Protein AF-A0A962PFX7-F1 (afdb_monomer)

Secondary structure (DSSP, 8-state):
-----------------------PPPHHHHHHHHHHHHHHHHTT-HHHHHHHGGGGTT-TTHHHHHHHHHHHTTTT--HHHHHHHHHHTTTSSHHHHHHHHHHHHHHHTT-HHHHHHHS--

Structure (mmCIF, N/CA/C/O backbone):
data_AF-A0A962PFX7-F1
#
_entry.id   AF-A0A962PFX7-F1
#
loop_
_atom_site.group_PDB
_atom_site.id
_atom_site.type_symbol
_atom_site.label_atom_id
_atom_site.label_alt_id
_atom_site.label_comp_id
_atom_site.label_asym_id
_atom_site.label_entity_id
_atom_site.label_seq_id
_atom_site.pdbx_PDB_ins_code
_atom_site.Cartn_x
_atom_site.Cartn_y
_atom_site.Cartn_z
_atom_site.occupancy
_atom_site.B_iso_or_equiv
_atom_site.auth_seq_id
_atom_site.auth_comp_id
_atom_site.auth_asym_id
_atom_site.auth_atom_id
_atom_site.pdbx_PDB_model_num
ATOM 1 N N . MET A 1 1 ? -40.431 -47.745 -49.734 1.00 49.12 1 MET A N 1
ATOM 2 C CA . MET A 1 1 ? -39.281 -47.533 -50.645 1.00 49.12 1 MET A CA 1
ATOM 3 C C . MET A 1 1 ? -39.199 -46.024 -50.848 1.00 49.12 1 MET A C 1
ATOM 5 O O . MET A 1 1 ? -40.169 -45.473 -51.325 1.00 49.12 1 MET A O 1
ATOM 9 N N . CYS A 1 2 ? -38.274 -45.273 -50.258 1.00 49.69 2 CYS A N 1
ATOM 10 C CA . CYS A 1 2 ? -36.859 -45.189 -50.605 1.00 49.69 2 CYS A CA 1
ATOM 11 C C . CYS A 1 2 ? -36.079 -44.613 -49.400 1.00 49.69 2 CYS A C 1
ATOM 13 O O . CYS A 1 2 ? -36.555 -43.688 -48.748 1.00 49.69 2 CYS A O 1
ATOM 15 N N . ARG A 1 3 ? -34.919 -45.199 -49.080 1.00 55.06 3 ARG A N 1
ATOM 16 C CA . ARG A 1 3 ? -33.978 -44.751 -48.036 1.00 55.06 3 ARG A CA 1
ATOM 17 C C . ARG A 1 3 ? -32.948 -43.820 -48.679 1.00 55.06 3 ARG A C 1
ATOM 19 O O . ARG A 1 3 ? -32.357 -44.196 -49.684 1.00 55.06 3 ARG A O 1
ATOM 26 N N . SER A 1 4 ? -32.677 -42.670 -48.072 1.00 51.59 4 SER A N 1
ATOM 27 C CA . SER A 1 4 ? -31.467 -41.846 -48.275 1.00 51.59 4 SER A CA 1
ATOM 28 C C . SER A 1 4 ? -31.321 -41.007 -46.989 1.00 51.59 4 SER A C 1
ATOM 30 O O . SER A 1 4 ? -32.237 -40.256 -46.688 1.00 51.59 4 SER A O 1
ATOM 32 N N . LEU A 1 5 ? -30.426 -41.249 -46.017 1.00 57.31 5 LEU A N 1
ATOM 33 C CA . LEU A 1 5 ? -28.950 -41.266 -45.991 1.00 57.31 5 LEU A CA 1
ATOM 34 C C . LEU A 1 5 ? -28.317 -39.996 -46.584 1.00 57.31 5 LEU A C 1
ATOM 36 O O . LEU A 1 5 ? -28.146 -39.942 -47.793 1.00 57.31 5 LEU A O 1
ATOM 40 N N . LEU A 1 6 ? -27.959 -39.018 -45.736 1.00 55.62 6 LEU A N 1
ATOM 41 C CA . LEU A 1 6 ? -26.594 -38.487 -45.493 1.00 55.62 6 LEU A CA 1
ATOM 42 C C . LEU A 1 6 ? -26.655 -37.267 -44.520 1.00 55.62 6 LEU A C 1
ATOM 44 O O . LEU A 1 6 ? -27.751 -36.783 -44.251 1.00 55.62 6 LEU A O 1
ATOM 48 N N . PRO A 1 7 ? -25.546 -36.837 -43.879 1.00 56.47 7 PRO A N 1
ATOM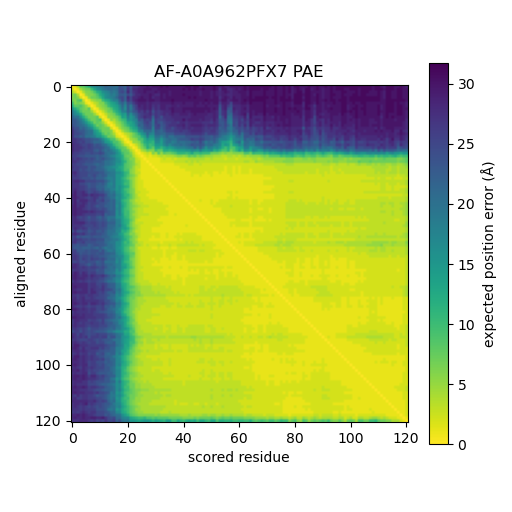 49 C CA . PRO A 1 7 ? -25.433 -36.783 -42.426 1.00 56.47 7 PRO A CA 1
ATOM 50 C C . PRO A 1 7 ? -25.121 -35.382 -41.865 1.00 56.47 7 PRO A C 1
ATOM 52 O O . PRO A 1 7 ? -24.754 -34.449 -42.570 1.00 56.47 7 PRO A O 1
ATOM 55 N N . VAL A 1 8 ? -25.249 -35.300 -40.540 1.00 63.19 8 VAL A N 1
ATOM 56 C CA . VAL A 1 8 ? -24.512 -34.456 -39.586 1.00 63.19 8 VAL A CA 1
ATOM 57 C C . VAL A 1 8 ? -23.346 -33.662 -40.197 1.00 63.19 8 VAL A C 1
ATOM 59 O O . VAL A 1 8 ? -22.287 -34.221 -40.476 1.00 63.19 8 VAL A O 1
ATOM 62 N N . LEU A 1 9 ? -23.504 -32.340 -40.300 1.00 53.62 9 LEU A N 1
ATOM 63 C CA . LEU A 1 9 ? -22.391 -31.406 -40.466 1.00 53.62 9 LEU A CA 1
ATOM 64 C C . LEU A 1 9 ? -22.079 -30.765 -39.104 1.00 53.62 9 LEU A C 1
ATOM 66 O O . LEU A 1 9 ? -22.425 -29.619 -38.830 1.00 53.62 9 LEU A O 1
ATOM 70 N N . CYS A 1 10 ? -21.434 -31.539 -38.228 1.00 50.84 10 CYS A N 1
ATOM 71 C CA . CYS A 1 10 ? -20.669 -31.000 -37.106 1.00 50.84 10 CYS A CA 1
ATOM 72 C C . CYS A 1 10 ? -19.426 -30.310 -37.682 1.00 50.84 10 CYS A C 1
ATOM 74 O O . CYS A 1 10 ? -18.367 -30.923 -37.805 1.00 50.84 10 CYS A O 1
ATOM 76 N N . ALA A 1 11 ? -19.553 -29.038 -38.058 1.00 53.66 11 ALA A N 1
ATOM 77 C CA . ALA A 1 11 ? -18.393 -28.188 -38.289 1.00 53.66 11 ALA A CA 1
ATOM 78 C C . ALA A 1 11 ? -17.797 -27.819 -36.923 1.00 53.66 11 ALA A C 1
ATOM 80 O O . ALA A 1 11 ? -18.206 -26.876 -36.250 1.00 53.66 11 ALA A O 1
ATOM 81 N N . LEU A 1 12 ? -16.870 -28.671 -36.502 1.00 57.41 12 LEU A N 1
ATOM 82 C CA . LEU A 1 12 ? -15.986 -28.538 -35.361 1.00 57.41 12 LEU A CA 1
ATOM 83 C C . LEU A 1 12 ? -15.115 -27.279 -35.542 1.00 57.41 12 LEU A C 1
ATOM 85 O O . LEU A 1 12 ? -14.055 -27.335 -36.161 1.00 57.41 12 LEU A O 1
ATOM 89 N N . SER A 1 13 ? -15.550 -26.135 -35.014 1.00 58.62 13 SER A N 1
ATOM 90 C CA . SER A 1 13 ? -14.691 -24.953 -34.872 1.00 58.62 13 SER A CA 1
ATOM 91 C C . SER A 1 13 ? -13.684 -25.199 -33.748 1.00 58.62 13 SER A C 1
ATOM 93 O O . SER A 1 13 ? -13.860 -24.742 -32.621 1.00 58.62 13 SER A O 1
ATOM 95 N N . ALA A 1 14 ? -12.633 -25.964 -34.043 1.00 56.50 14 ALA A N 1
ATOM 96 C CA . ALA A 1 14 ? -11.454 -26.052 -33.196 1.00 56.50 14 ALA A CA 1
ATOM 97 C C . ALA A 1 14 ? -10.708 -24.713 -33.282 1.00 56.50 14 ALA A C 1
ATOM 99 O O . ALA A 1 14 ? -9.884 -24.492 -34.169 1.00 56.50 14 ALA A O 1
ATOM 100 N N . ALA A 1 15 ? -11.047 -23.784 -32.387 1.00 60.59 15 ALA A N 1
ATOM 101 C CA . ALA A 1 15 ? -10.265 -22.577 -32.186 1.00 60.59 15 ALA A CA 1
ATOM 102 C C . ALA A 1 15 ? -8.856 -22.992 -31.738 1.00 60.59 15 ALA A C 1
ATOM 104 O O . ALA A 1 15 ? -8.684 -23.585 -30.673 1.00 60.59 15 ALA A O 1
ATOM 105 N N . LEU A 1 16 ? -7.854 -22.704 -32.571 1.00 55.75 16 LEU A N 1
ATOM 106 C CA . LEU A 1 16 ? -6.448 -22.804 -32.202 1.00 55.75 16 LEU A CA 1
ATOM 107 C C . LEU A 1 16 ? -6.165 -21.796 -31.080 1.00 55.75 16 LEU A C 1
ATOM 109 O O . LEU A 1 16 ? -5.826 -20.643 -31.336 1.00 55.75 16 LEU A O 1
ATOM 113 N N . ALA A 1 17 ? -6.302 -22.228 -29.829 1.00 60.06 17 ALA A N 1
ATOM 114 C CA . ALA A 1 17 ? -5.709 -21.546 -28.689 1.00 60.06 17 ALA A CA 1
ATOM 115 C C . ALA A 1 17 ? -4.195 -21.805 -28.723 1.00 60.06 17 ALA A C 1
ATOM 117 O O . ALA A 1 17 ? -3.686 -22.723 -28.082 1.00 60.06 17 ALA A O 1
ATOM 118 N N . GLY A 1 18 ? -3.477 -21.045 -2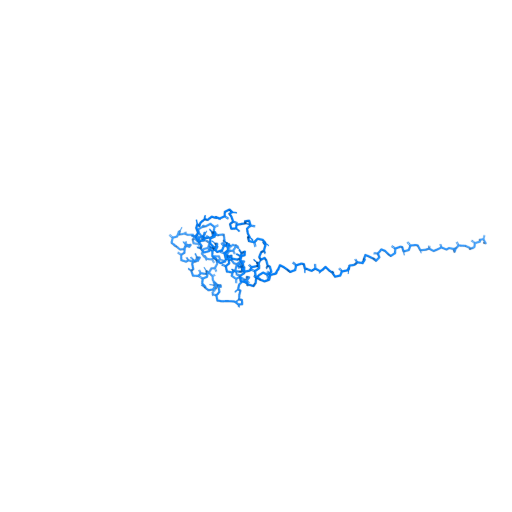9.553 1.00 65.19 18 GLY A N 1
ATOM 119 C CA . GLY A 1 18 ? -2.020 -20.987 -29.481 1.00 65.19 18 GLY A CA 1
ATOM 120 C C . GLY A 1 18 ? -1.586 -20.430 -28.119 1.00 65.19 18 GLY A C 1
ATOM 121 O O . GLY A 1 18 ? -2.322 -19.628 -27.536 1.00 65.19 18 GLY A O 1
ATOM 122 N N . PRO A 1 19 ? -0.422 -20.838 -27.584 1.00 61.97 19 PRO A N 1
ATOM 123 C CA . PRO A 1 19 ? 0.072 -20.287 -26.331 1.00 61.97 19 PRO A CA 1
ATOM 124 C C . PRO A 1 19 ? 0.242 -18.775 -26.493 1.00 61.97 19 PRO A C 1
ATOM 126 O O . PRO A 1 19 ? 0.947 -18.312 -27.391 1.00 61.97 19 PRO A O 1
ATOM 129 N N . ALA A 1 20 ? -0.428 -18.002 -25.638 1.00 64.12 20 ALA A N 1
ATOM 130 C CA . ALA A 1 20 ? -0.190 -16.573 -25.543 1.00 64.12 20 ALA A CA 1
ATOM 131 C C . ALA A 1 20 ? 1.258 -16.379 -25.080 1.00 64.12 20 ALA A C 1
ATOM 133 O O . ALA A 1 20 ? 1.604 -16.684 -23.940 1.00 64.12 20 ALA A O 1
ATOM 134 N N . VAL A 1 21 ? 2.123 -15.923 -25.985 1.00 58.62 21 VAL A N 1
ATOM 135 C CA . VAL A 1 21 ? 3.479 -15.510 -25.627 1.00 58.62 21 VAL A CA 1
ATOM 136 C C . VAL A 1 21 ? 3.330 -14.236 -24.802 1.00 58.62 21 VAL A C 1
ATOM 138 O O . VAL A 1 21 ? 3.030 -13.174 -25.345 1.00 58.62 21 VAL A O 1
ATOM 141 N N . ALA A 1 22 ? 3.474 -14.347 -23.483 1.00 61.69 22 ALA A N 1
ATOM 142 C CA . ALA A 1 22 ? 3.551 -13.179 -22.620 1.00 61.69 22 ALA A CA 1
ATOM 143 C C . ALA A 1 22 ? 4.800 -12.378 -23.015 1.00 61.69 22 ALA A C 1
ATOM 145 O O . ALA A 1 22 ? 5.920 -12.889 -22.954 1.00 61.69 22 ALA A O 1
ATOM 146 N N . LEU A 1 23 ? 4.613 -11.135 -23.464 1.00 61.53 23 LEU A N 1
ATOM 147 C CA . LEU A 1 23 ? 5.716 -10.203 -23.679 1.00 61.53 23 LEU A CA 1
ATOM 148 C C . LEU A 1 23 ? 6.249 -9.788 -22.306 1.00 61.53 23 LEU A C 1
ATOM 150 O O . LEU A 1 23 ? 5.743 -8.857 -21.687 1.00 61.53 23 LEU A O 1
ATOM 154 N N . THR A 1 24 ? 7.259 -10.496 -21.811 1.00 71.94 24 THR A N 1
ATOM 155 C CA . THR A 1 24 ? 7.957 -10.109 -20.585 1.00 71.94 24 THR A CA 1
ATOM 156 C C . THR A 1 24 ? 8.764 -8.841 -20.842 1.00 71.94 24 THR A C 1
ATOM 158 O O . THR A 1 24 ? 9.681 -8.846 -21.667 1.00 71.94 24 THR A O 1
ATOM 161 N N . VAL A 1 25 ? 8.433 -7.760 -20.132 1.00 80.31 25 VAL A N 1
ATOM 162 C CA . VAL A 1 25 ? 9.254 -6.543 -20.090 1.00 80.31 25 VAL A CA 1
ATOM 163 C C . VAL A 1 25 ? 10.675 -6.930 -19.653 1.00 80.31 25 VAL A C 1
ATOM 165 O O . VAL A 1 25 ? 10.816 -7.699 -18.696 1.00 80.31 25 VAL A O 1
ATOM 168 N N . PRO A 1 26 ? 11.731 -6.425 -20.318 1.00 89.75 26 PRO A N 1
ATOM 169 C CA . PRO A 1 26 ? 13.100 -6.635 -19.866 1.00 89.75 26 PRO A CA 1
ATOM 170 C C . PRO A 1 26 ? 13.264 -6.261 -18.387 1.00 89.75 26 PRO A C 1
ATOM 172 O O . PRO A 1 26 ? 12.729 -5.255 -17.919 1.00 89.75 26 PRO A O 1
ATOM 175 N N . LEU A 1 27 ? 13.975 -7.091 -17.623 1.00 90.00 27 LEU A N 1
ATOM 176 C CA . LEU A 1 27 ? 14.041 -6.956 -16.164 1.00 90.00 27 LEU A CA 1
ATOM 177 C C . LEU A 1 27 ? 14.636 -5.611 -15.708 1.00 90.00 27 LEU A C 1
ATOM 179 O O . LEU A 1 27 ? 14.240 -5.075 -14.676 1.00 90.00 27 LEU A O 1
ATOM 183 N N . ASP A 1 28 ? 15.590 -5.074 -16.459 1.00 93.06 28 ASP A N 1
ATOM 184 C CA . ASP A 1 28 ? 16.168 -3.745 -16.258 1.00 93.06 28 ASP A CA 1
ATOM 185 C C . ASP A 1 28 ? 15.128 -2.630 -16.434 1.00 93.06 28 ASP A C 1
ATOM 187 O O . ASP A 1 28 ? 15.027 -1.747 -15.584 1.00 93.06 28 ASP A O 1
ATOM 191 N N . VAL A 1 29 ? 14.290 -2.723 -17.466 1.00 94.31 29 VAL A N 1
ATOM 192 C CA . VAL A 1 29 ? 13.184 -1.785 -17.698 1.00 94.31 29 VAL A CA 1
ATOM 193 C C . VAL A 1 29 ? 12.141 -1.883 -16.580 1.00 94.31 29 VAL A C 1
ATOM 195 O O . VAL A 1 29 ? 11.700 -0.860 -16.059 1.00 94.31 29 VAL A O 1
ATOM 198 N N . ALA A 1 30 ? 11.780 -3.096 -16.149 1.00 95.06 30 ALA A N 1
ATOM 199 C CA . ALA A 1 30 ? 10.829 -3.295 -15.052 1.00 95.06 30 ALA A CA 1
ATOM 200 C C . ALA A 1 30 ? 11.347 -2.726 -13.717 1.00 95.06 30 ALA A C 1
ATOM 202 O O . ALA A 1 30 ? 10.584 -2.109 -12.972 1.00 95.06 30 ALA A O 1
ATOM 203 N N . ARG A 1 31 ? 12.651 -2.870 -13.438 1.00 96.81 31 ARG A N 1
ATOM 204 C CA . ARG A 1 31 ? 13.306 -2.239 -12.279 1.00 96.81 31 ARG A CA 1
ATOM 205 C C . ARG A 1 31 ? 13.218 -0.719 -12.341 1.00 96.81 31 ARG A C 1
ATOM 207 O O . ARG A 1 31 ? 12.804 -0.111 -11.362 1.00 96.81 31 ARG A O 1
ATOM 214 N N . GLN A 1 32 ? 13.528 -0.122 -13.492 1.00 97.81 32 GLN A N 1
ATOM 215 C CA . GLN A 1 32 ? 13.434 1.329 -13.656 1.00 97.81 32 GLN A CA 1
ATOM 216 C C . GLN A 1 32 ? 11.999 1.830 -13.445 1.00 97.81 32 GLN A C 1
ATOM 218 O O . GLN A 1 32 ? 11.782 2.780 -12.699 1.00 97.81 32 GLN A O 1
ATOM 223 N N . HIS A 1 33 ? 11.003 1.162 -14.037 1.00 97.75 33 HIS A N 1
ATOM 224 C CA . HIS A 1 33 ? 9.594 1.511 -13.835 1.00 97.75 33 HIS A CA 1
ATOM 225 C C . HIS A 1 33 ? 9.166 1.405 -12.366 1.00 97.75 33 HIS A C 1
ATOM 227 O O . HIS A 1 33 ? 8.384 2.230 -11.887 1.00 97.75 33 HIS A O 1
ATOM 233 N N . TYR A 1 34 ? 9.673 0.403 -11.644 1.00 98.44 34 TYR A N 1
ATOM 234 C CA . TYR A 1 34 ? 9.439 0.270 -10.211 1.00 98.44 34 TYR A CA 1
ATOM 235 C C . TYR A 1 34 ? 10.054 1.438 -9.428 1.00 98.44 34 TYR A C 1
ATOM 237 O O . 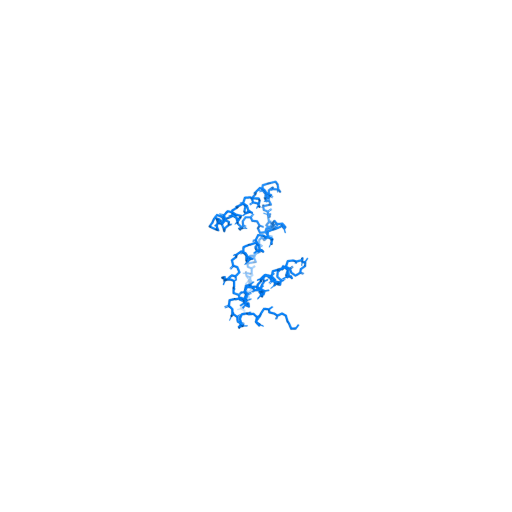TYR A 1 34 ? 9.367 2.039 -8.602 1.00 98.44 34 TYR A O 1
ATOM 245 N N . ASP A 1 35 ? 11.301 1.810 -9.718 1.00 98.44 35 ASP A N 1
ATOM 246 C CA . ASP A 1 35 ? 11.975 2.937 -9.061 1.00 98.44 35 ASP A CA 1
ATOM 247 C C . ASP A 1 35 ? 11.257 4.268 -9.331 1.00 98.44 35 ASP A C 1
ATOM 249 O O . ASP A 1 35 ? 11.086 5.087 -8.422 1.00 98.44 35 ASP A O 1
ATOM 253 N N . ASP A 1 36 ? 10.766 4.471 -10.553 1.00 98.62 36 ASP A N 1
ATOM 254 C CA . ASP A 1 36 ? 9.963 5.640 -10.916 1.00 98.62 36 ASP A CA 1
ATOM 255 C C . ASP A 1 36 ? 8.637 5.671 -10.136 1.00 98.62 36 ASP A C 1
ATOM 257 O O . ASP A 1 36 ? 8.227 6.724 -9.634 1.00 98.62 36 ASP A O 1
ATOM 261 N N . ALA A 1 37 ? 7.984 4.514 -9.970 1.00 98.69 37 ALA A N 1
ATOM 262 C CA . ALA A 1 37 ? 6.761 4.387 -9.183 1.00 98.69 37 ALA A CA 1
ATOM 263 C C . ALA A 1 37 ? 7.005 4.698 -7.697 1.00 98.69 37 ALA A C 1
ATOM 265 O O . ALA A 1 37 ? 6.236 5.457 -7.100 1.00 98.69 37 ALA A O 1
ATOM 266 N N . VAL A 1 38 ? 8.096 4.188 -7.113 1.00 98.56 38 VAL A N 1
ATOM 267 C CA . VAL A 1 38 ? 8.503 4.507 -5.733 1.00 98.56 38 VAL A CA 1
ATOM 268 C C . VAL A 1 38 ? 8.755 6.008 -5.581 1.00 98.56 38 VAL A C 1
ATOM 270 O O . VAL A 1 38 ? 8.198 6.633 -4.680 1.00 98.56 38 VAL A O 1
ATOM 273 N N . GLN A 1 39 ? 9.498 6.629 -6.501 1.00 98.69 39 GLN A N 1
ATOM 274 C CA . GLN A 1 39 ? 9.746 8.073 -6.466 1.00 98.69 39 GLN A CA 1
ATOM 275 C C . GLN A 1 39 ? 8.464 8.907 -6.599 1.00 98.69 39 GLN A C 1
ATOM 277 O O . GLN A 1 39 ? 8.344 9.969 -5.978 1.00 98.69 39 GLN A O 1
ATOM 282 N N . ALA A 1 40 ? 7.507 8.468 -7.421 1.00 98.69 40 ALA A N 1
ATOM 283 C CA . ALA A 1 40 ? 6.211 9.125 -7.546 1.00 98.69 40 ALA A CA 1
ATOM 284 C C . ALA A 1 40 ? 5.433 9.067 -6.221 1.00 98.69 40 ALA A C 1
ATOM 286 O O . ALA A 1 40 ? 4.923 10.097 -5.773 1.00 98.69 40 ALA A O 1
ATOM 287 N N . ILE A 1 41 ? 5.406 7.905 -5.559 1.00 98.31 41 ILE A N 1
ATOM 288 C CA . ILE A 1 41 ? 4.811 7.731 -4.226 1.00 98.31 41 ILE A CA 1
ATOM 289 C C . ILE A 1 41 ? 5.509 8.632 -3.199 1.00 98.31 41 ILE A C 1
ATOM 291 O O . ILE A 1 41 ? 4.838 9.350 -2.451 1.00 98.31 41 ILE A O 1
ATOM 295 N N . ASP A 1 42 ? 6.844 8.635 -3.181 1.00 97.50 42 ASP A N 1
ATOM 296 C CA . ASP A 1 42 ? 7.673 9.426 -2.266 1.00 97.50 42 ASP A CA 1
ATOM 297 C C . ASP A 1 42 ? 7.375 10.916 -2.344 1.00 97.50 42 ASP A C 1
ATOM 299 O O . ASP A 1 42 ? 7.260 11.583 -1.316 1.00 97.50 42 ASP A O 1
ATOM 303 N N . ARG A 1 43 ? 7.154 11.415 -3.560 1.00 98.00 43 ARG A N 1
ATOM 304 C CA . ARG A 1 43 ? 6.839 12.820 -3.833 1.00 98.00 43 ARG A CA 1
ATOM 305 C C . ARG A 1 43 ? 5.334 13.121 -3.808 1.00 98.00 43 ARG A C 1
ATOM 307 O O . ARG A 1 43 ? 4.935 14.224 -4.170 1.00 98.00 43 ARG A O 1
ATOM 314 N N . GLY A 1 44 ? 4.491 12.160 -3.419 1.00 97.19 44 GLY A N 1
ATOM 315 C CA . GLY A 1 44 ? 3.034 12.322 -3.340 1.00 97.19 44 GLY A CA 1
ATOM 316 C C . GLY A 1 44 ? 2.335 12.501 -4.694 1.00 97.19 44 GLY A C 1
ATOM 317 O O . GLY A 1 44 ? 1.203 12.982 -4.750 1.00 97.19 44 GLY A O 1
ATOM 318 N N . ARG A 1 45 ? 2.982 12.125 -5.804 1.00 98.12 45 ARG A N 1
ATOM 319 C CA . ARG A 1 45 ? 2.441 12.238 -7.167 1.00 98.12 45 ARG A CA 1
ATOM 320 C C . ARG A 1 45 ? 1.577 11.032 -7.522 1.00 98.12 45 ARG A C 1
ATOM 322 O O . ARG A 1 45 ? 1.884 10.242 -8.410 1.00 98.12 45 ARG A O 1
ATOM 329 N N . TRP A 1 46 ? 0.444 10.917 -6.839 1.00 96.25 46 TRP A N 1
ATOM 330 C CA . TRP A 1 46 ? -0.444 9.755 -6.931 1.00 96.25 46 TRP A CA 1
ATOM 331 C C . TRP A 1 46 ? -1.007 9.485 -8.328 1.00 96.25 46 TRP A C 1
ATOM 333 O O . TRP A 1 46 ? -1.180 8.332 -8.706 1.00 96.25 46 TRP A O 1
ATOM 343 N N . THR A 1 47 ? -1.271 10.524 -9.122 1.00 97.25 47 THR A N 1
ATOM 344 C CA . THR A 1 47 ? -1.729 10.352 -10.511 1.00 97.25 47 THR A CA 1
ATOM 345 C C . THR A 1 47 ? -0.656 9.718 -11.392 1.00 97.25 47 THR A C 1
ATOM 347 O O . THR A 1 47 ? -0.973 8.870 -12.220 1.00 97.25 47 THR A O 1
ATOM 350 N N . GLU A 1 48 ? 0.611 10.090 -11.198 1.00 98.06 48 GLU A N 1
ATOM 351 C CA . GLU A 1 48 ? 1.725 9.476 -11.921 1.00 98.06 48 GLU A CA 1
ATOM 352 C C . GLU A 1 48 ? 1.913 8.021 -11.494 1.00 98.06 48 GLU A C 1
ATOM 354 O O . GLU A 1 48 ? 1.965 7.143 -12.350 1.00 98.06 48 GLU A O 1
ATOM 359 N N . TYR A 1 49 ? 1.927 7.758 -10.185 1.00 98.25 49 TYR A N 1
ATOM 360 C CA . TYR A 1 49 ? 2.006 6.400 -9.654 1.00 98.25 49 TYR A CA 1
ATOM 361 C C . TYR A 1 49 ? 0.909 5.487 -10.233 1.00 98.25 49 TYR A C 1
ATOM 363 O O . TYR A 1 49 ? 1.214 4.418 -10.759 1.00 98.25 49 TYR A O 1
ATOM 371 N N . ARG A 1 50 ? -0.357 5.933 -10.230 1.00 96.75 50 ARG A N 1
ATOM 372 C CA . ARG A 1 50 ? -1.483 5.153 -10.778 1.00 96.75 50 ARG A CA 1
ATOM 373 C C . ARG A 1 50 ? -1.331 4.826 -12.262 1.00 96.75 50 ARG A C 1
ATOM 375 O O . ARG A 1 50 ? -1.855 3.813 -12.709 1.00 96.75 50 ARG A O 1
ATOM 382 N N . ARG A 1 51 ? -0.626 5.665 -13.025 1.00 97.88 51 ARG A N 1
ATOM 383 C CA . ARG A 1 51 ? -0.308 5.399 -14.435 1.00 97.88 51 ARG A CA 1
ATOM 384 C C . ARG A 1 51 ? 0.803 4.355 -14.585 1.00 97.88 51 ARG A C 1
ATOM 386 O O . ARG A 1 51 ? 0.770 3.591 -15.541 1.00 97.88 51 ARG A O 1
ATOM 393 N N . LEU A 1 52 ? 1.774 4.334 -13.671 1.00 97.69 52 LEU A N 1
ATOM 394 C CA . LEU A 1 52 ? 2.909 3.403 -13.701 1.00 97.69 52 LEU A CA 1
ATOM 395 C C . LEU A 1 52 ? 2.533 2.001 -13.196 1.00 97.69 52 LEU A C 1
ATOM 397 O O . LEU A 1 52 ? 2.991 1.007 -13.753 1.00 97.69 52 LEU A O 1
ATOM 401 N N . ARG A 1 53 ? 1.680 1.913 -12.168 1.00 97.75 53 ARG A N 1
ATOM 402 C CA . ARG A 1 53 ? 1.378 0.665 -11.447 1.00 97.75 53 ARG A CA 1
ATOM 403 C C . ARG A 1 53 ? 0.908 -0.513 -12.323 1.00 97.75 53 ARG A C 1
ATOM 405 O O . ARG A 1 53 ? 1.404 -1.610 -12.068 1.00 97.75 53 ARG A O 1
ATOM 412 N N . PRO A 1 54 ? 0.022 -0.349 -13.328 1.00 96.38 54 PRO A N 1
ATOM 413 C CA . PRO A 1 54 ? -0.427 -1.474 -14.158 1.00 96.38 54 PRO A CA 1
ATOM 414 C C . PRO A 1 54 ? 0.700 -2.133 -14.966 1.00 96.38 54 PRO A C 1
ATOM 416 O O . PRO A 1 54 ? 0.641 -3.316 -15.267 1.00 96.38 54 PRO A O 1
ATOM 419 N N . GLY A 1 55 ? 1.765 -1.392 -15.292 1.00 95.56 55 GLY A N 1
ATOM 420 C CA . GLY A 1 55 ? 2.921 -1.933 -16.017 1.00 95.56 55 GLY A CA 1
ATOM 421 C C . GLY A 1 55 ? 3.835 -2.830 -15.175 1.00 95.56 55 GLY A C 1
ATOM 422 O O . GLY A 1 55 ? 4.866 -3.276 -15.671 1.00 95.56 55 GLY A O 1
ATOM 423 N N . LEU A 1 56 ? 3.496 -3.052 -13.903 1.00 96.81 56 LEU A N 1
ATOM 424 C CA . LEU A 1 56 ? 4.305 -3.786 -12.931 1.00 96.81 56 LEU A CA 1
ATOM 425 C C . LEU A 1 56 ? 3.572 -5.007 -12.361 1.00 96.81 56 LEU A C 1
ATOM 427 O O . LEU A 1 56 ? 4.047 -5.570 -11.384 1.00 96.81 56 LEU A O 1
ATOM 431 N N . ASP A 1 57 ? 2.447 -5.435 -12.941 1.00 93.88 57 ASP A N 1
ATOM 432 C CA . ASP A 1 57 ? 1.649 -6.548 -12.399 1.00 93.88 57 ASP A CA 1
ATOM 433 C C . ASP A 1 57 ? 2.448 -7.854 -12.254 1.00 93.88 57 ASP A C 1
ATOM 435 O O . ASP A 1 57 ? 2.315 -8.539 -11.241 1.00 93.88 57 ASP A O 1
ATOM 439 N N . ASP A 1 58 ? 3.351 -8.137 -13.197 1.00 92.62 58 ASP A N 1
ATOM 440 C CA . ASP A 1 58 ? 4.231 -9.314 -13.160 1.00 92.62 58 ASP A CA 1
ATOM 441 C C . ASP A 1 58 ? 5.564 -9.060 -12.425 1.00 92.62 58 ASP A C 1
ATOM 443 O O . ASP A 1 58 ? 6.415 -9.949 -12.331 1.00 92.62 58 ASP A O 1
ATOM 447 N N . TYR A 1 59 ? 5.796 -7.845 -11.913 1.00 95.56 59 TYR A N 1
ATOM 448 C CA . TYR A 1 59 ? 7.039 -7.512 -11.222 1.00 95.56 59 TYR A CA 1
ATOM 449 C C . TYR A 1 59 ? 6.978 -7.976 -9.756 1.00 95.56 59 TYR A C 1
ATOM 451 O O . TYR A 1 59 ? 6.124 -7.501 -9.006 1.00 95.56 59 TYR A O 1
ATOM 459 N N . PRO A 1 60 ? 7.909 -8.827 -9.277 1.00 93.75 60 PRO A N 1
ATOM 460 C CA . PRO A 1 60 ? 7.784 -9.478 -7.967 1.00 93.75 60 PRO A CA 1
ATOM 461 C C . PRO A 1 60 ? 7.618 -8.533 -6.769 1.00 93.75 60 PRO A C 1
ATOM 463 O O . PRO A 1 60 ? 6.993 -8.892 -5.774 1.00 93.75 60 PRO A O 1
ATOM 466 N N . LEU A 1 61 ? 8.173 -7.318 -6.842 1.00 96.69 61 LEU A N 1
ATOM 467 C CA . LEU A 1 61 ? 8.079 -6.338 -5.756 1.00 96.69 61 LEU A CA 1
ATOM 468 C C . LEU A 1 61 ? 6.865 -5.408 -5.868 1.00 96.69 61 LEU A C 1
ATOM 470 O O . LEU A 1 61 ? 6.684 -4.566 -4.994 1.00 96.69 61 LEU A O 1
ATOM 474 N N . ALA A 1 62 ? 6.008 -5.541 -6.883 1.00 96.88 62 ALA A N 1
ATOM 475 C CA . ALA A 1 62 ? 4.864 -4.647 -7.072 1.00 96.88 62 ALA A CA 1
ATOM 476 C C . ALA A 1 62 ? 3.896 -4.628 -5.877 1.00 96.88 62 ALA A C 1
ATOM 478 O O . ALA A 1 62 ? 3.314 -3.585 -5.586 1.00 96.88 62 ALA A O 1
ATOM 479 N N . ILE A 1 63 ? 3.812 -5.718 -5.104 1.00 97.50 63 ILE A N 1
ATOM 480 C CA . ILE A 1 63 ? 3.033 -5.770 -3.855 1.00 97.50 63 ILE A CA 1
ATOM 481 C C . ILE A 1 63 ? 3.486 -4.726 -2.814 1.00 97.50 63 ILE A C 1
ATOM 483 O O . ILE A 1 63 ? 2.685 -4.260 -2.002 1.00 97.50 63 ILE A O 1
ATOM 487 N N . TYR A 1 64 ? 4.755 -4.301 -2.846 1.00 98.12 64 TYR A N 1
ATOM 488 C CA . TYR A 1 64 ? 5.250 -3.224 -1.985 1.00 98.12 64 TYR A CA 1
ATOM 489 C C . TYR A 1 64 ? 4.717 -1.853 -2.404 1.00 98.12 64 TYR A C 1
ATOM 491 O O . TYR A 1 64 ? 4.532 -0.996 -1.542 1.00 98.12 64 TYR A O 1
ATOM 499 N N . LEU A 1 65 ? 4.423 -1.641 -3.689 1.00 98.38 65 LEU A N 1
ATOM 500 C CA . LEU A 1 65 ? 3.794 -0.402 -4.147 1.00 98.38 65 LEU A CA 1
ATOM 501 C C . LEU A 1 65 ? 2.382 -0.269 -3.573 1.00 98.38 65 LEU A C 1
ATOM 503 O O . LEU A 1 65 ? 2.037 0.785 -3.036 1.00 98.38 65 LEU A O 1
ATOM 507 N N . ASP A 1 66 ? 1.625 -1.368 -3.589 1.00 97.12 66 ASP A N 1
ATOM 508 C CA . ASP A 1 66 ? 0.285 -1.439 -3.001 1.00 97.12 66 ASP A CA 1
ATOM 509 C C . ASP A 1 66 ? 0.351 -1.193 -1.484 1.0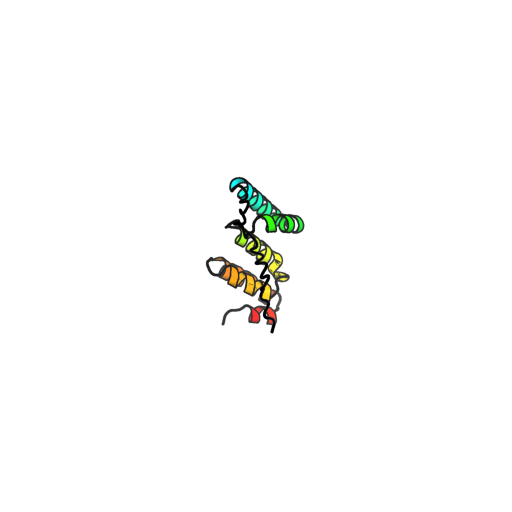0 97.12 66 ASP A C 1
ATOM 511 O O . ASP A 1 66 ? -0.412 -0.396 -0.937 1.00 97.12 66 ASP A O 1
ATOM 515 N N . TYR A 1 67 ? 1.337 -1.790 -0.801 1.00 98.50 67 TYR A N 1
ATOM 516 C CA . TYR A 1 67 ? 1.608 -1.512 0.611 1.00 98.50 67 TYR A CA 1
ATOM 517 C C . TYR A 1 67 ? 1.881 -0.024 0.875 1.00 98.50 67 TYR A C 1
ATOM 519 O O . TYR A 1 67 ? 1.323 0.547 1.819 1.00 98.50 67 TYR A O 1
ATOM 527 N N . PHE A 1 68 ? 2.743 0.618 0.079 1.00 98.31 68 PHE A N 1
ATOM 528 C CA . PHE A 1 68 ? 3.103 2.022 0.275 1.00 98.31 68 PHE A CA 1
ATOM 529 C C . PHE A 1 68 ? 1.923 2.961 0.024 1.00 98.31 68 PHE A C 1
ATOM 531 O O . PHE A 1 68 ? 1.725 3.899 0.803 1.00 98.31 68 PHE A O 1
ATOM 538 N N . GLU A 1 69 ? 1.135 2.713 -1.022 1.00 97.62 69 GLU A N 1
ATOM 539 C CA . GLU A 1 69 ? -0.072 3.485 -1.311 1.00 97.62 69 GLU A CA 1
ATOM 540 C C . GLU A 1 69 ? -1.072 3.380 -0.158 1.00 97.62 69 GLU A C 1
ATOM 542 O O . GLU A 1 69 ? -1.432 4.401 0.440 1.00 97.62 69 GLU A O 1
ATOM 547 N N . LEU A 1 70 ? -1.460 2.152 0.200 1.00 98.00 70 LEU A N 1
ATOM 548 C CA . LEU A 1 70 ? -2.455 1.905 1.239 1.00 98.00 70 LEU A CA 1
ATOM 549 C C . LEU A 1 70 ? -1.996 2.464 2.587 1.00 98.00 70 LEU A C 1
ATOM 551 O O . LEU A 1 70 ? -2.786 3.096 3.284 1.00 98.00 70 LEU A O 1
ATOM 555 N N . SER A 1 71 ? -0.714 2.318 2.935 1.00 97.88 71 SER A N 1
ATOM 556 C CA . SER A 1 71 ? -0.168 2.834 4.197 1.00 97.88 71 SER A CA 1
ATOM 557 C C . SER A 1 71 ? -0.175 4.365 4.254 1.00 97.88 71 SER A C 1
ATOM 559 O O . SER A 1 71 ? -0.570 4.952 5.266 1.00 97.88 71 SER A O 1
ATOM 561 N N . ARG A 1 72 ? 0.201 5.052 3.167 1.00 96.88 72 ARG A N 1
ATOM 562 C CA . ARG A 1 72 ? 0.210 6.529 3.122 1.00 96.88 72 ARG A CA 1
ATOM 563 C C . ARG A 1 72 ? -1.190 7.125 3.047 1.00 96.88 72 ARG A C 1
ATOM 565 O O . ARG A 1 72 ? -1.412 8.228 3.545 1.00 96.88 72 ARG A O 1
ATOM 572 N N . GLN A 1 73 ? -2.139 6.397 2.466 1.00 96.12 73 GLN A N 1
ATOM 573 C CA . GLN A 1 73 ? -3.522 6.836 2.296 1.00 96.12 73 GLN A CA 1
ATOM 574 C C . GLN A 1 73 ? -4.497 6.100 3.223 1.00 96.12 73 GLN A C 1
ATOM 576 O O . GLN A 1 73 ? -5.700 6.142 2.995 1.00 96.12 73 GLN A O 1
ATOM 581 N N . THR A 1 74 ? -4.014 5.508 4.325 1.00 97.06 74 THR A N 1
ATOM 582 C CA . THR A 1 74 ? -4.790 4.645 5.245 1.00 97.06 74 THR A CA 1
ATOM 583 C C . THR A 1 74 ? -6.140 5.231 5.685 1.00 97.06 74 THR A C 1
ATOM 585 O O . THR A 1 74 ? -7.104 4.498 5.908 1.00 97.06 74 THR A O 1
ATOM 588 N N . ARG A 1 75 ? -6.253 6.565 5.795 1.00 96.62 75 ARG A N 1
ATOM 589 C CA . ARG A 1 75 ? -7.524 7.245 6.119 1.00 96.62 75 ARG A CA 1
ATOM 590 C C . ARG A 1 75 ? -8.633 6.939 5.094 1.00 96.62 75 ARG A C 1
ATOM 592 O O . ARG A 1 75 ? -9.793 6.890 5.477 1.00 96.62 75 ARG A O 1
ATOM 599 N N . GLN A 1 76 ? -8.277 6.752 3.826 1.00 96.38 76 GLN A N 1
ATOM 600 C CA . GLN A 1 76 ? -9.190 6.497 2.705 1.00 96.38 76 GLN A CA 1
ATOM 601 C C . GLN A 1 76 ? -9.433 4.998 2.464 1.00 96.38 76 GLN A C 1
ATOM 603 O O . GLN A 1 76 ? -10.363 4.638 1.748 1.00 96.38 76 GLN A O 1
ATOM 608 N N . VAL A 1 77 ? -8.626 4.123 3.075 1.00 98.12 77 VAL A N 1
ATOM 609 C CA . VAL A 1 77 ? -8.715 2.675 2.862 1.00 98.12 77 VAL A CA 1
ATOM 610 C C . VAL A 1 77 ? -9.953 2.111 3.555 1.00 98.12 77 VAL A C 1
ATOM 612 O O . VAL A 1 77 ? -10.157 2.285 4.765 1.00 98.12 77 VAL A O 1
ATOM 615 N N . ARG A 1 78 ? -10.772 1.397 2.776 1.00 98.19 78 ARG A N 1
ATOM 616 C CA . ARG A 1 78 ? -11.992 0.730 3.255 1.00 98.19 78 ARG A CA 1
ATOM 617 C C . ARG A 1 78 ? -11.661 -0.628 3.889 1.00 98.19 78 ARG A C 1
ATOM 619 O O . ARG A 1 78 ? -10.716 -1.277 3.442 1.00 98.19 78 ARG A O 1
ATOM 626 N N . PRO A 1 79 ? -12.464 -1.134 4.843 1.00 98.25 79 PRO A N 1
ATOM 627 C CA . PRO A 1 79 ? -12.210 -2.432 5.482 1.00 98.25 79 PRO A CA 1
ATOM 628 C C . PRO A 1 79 ? -12.035 -3.597 4.500 1.00 98.25 79 PRO A C 1
ATOM 630 O O . PRO A 1 79 ? -11.133 -4.415 4.649 1.00 98.25 79 PRO A O 1
ATOM 633 N N . ALA A 1 80 ? -12.861 -3.653 3.450 1.00 98.25 80 ALA A N 1
ATOM 634 C CA . ALA A 1 80 ? -12.772 -4.701 2.433 1.00 98.25 80 ALA A CA 1
ATOM 635 C C . ALA A 1 80 ? -11.449 -4.661 1.647 1.00 98.25 80 ALA A C 1
ATOM 637 O O . ALA A 1 80 ? -10.888 -5.704 1.324 1.00 98.25 80 ALA A O 1
ATOM 638 N N . GLU A 1 81 ? -10.937 -3.464 1.365 1.00 98.31 81 GLU A N 1
ATOM 639 C CA . GLU A 1 81 ? -9.657 -3.270 0.684 1.00 98.31 81 GLU A CA 1
ATOM 640 C C . GLU A 1 81 ? -8.484 -3.641 1.594 1.00 98.31 81 GLU A C 1
ATOM 642 O O . GLU A 1 81 ? -7.568 -4.337 1.160 1.00 98.31 81 GLU A O 1
ATOM 647 N N . ALA A 1 82 ? -8.566 -3.276 2.877 1.00 98.31 82 ALA A N 1
ATOM 648 C CA . ALA A 1 82 ? -7.588 -3.679 3.877 1.00 98.31 82 ALA A CA 1
ATOM 649 C C . ALA A 1 82 ? -7.502 -5.209 4.010 1.00 98.31 82 ALA A C 1
ATOM 651 O O . ALA A 1 82 ? -6.416 -5.775 3.894 1.00 98.31 82 ALA A O 1
ATOM 652 N N . ARG A 1 83 ? -8.646 -5.893 4.166 1.00 98.12 83 ARG A N 1
ATOM 653 C CA . ARG A 1 83 ? -8.704 -7.365 4.214 1.00 98.12 83 ARG A CA 1
ATOM 654 C C . ARG A 1 83 ? -8.180 -8.007 2.932 1.00 98.12 83 ARG A C 1
ATOM 656 O O . ARG A 1 83 ? -7.456 -8.996 3.002 1.00 98.12 83 ARG A O 1
ATOM 663 N N . ARG A 1 84 ? -8.503 -7.432 1.767 1.00 98.19 84 ARG A N 1
ATOM 664 C CA . ARG A 1 84 ? -7.981 -7.906 0.479 1.00 98.19 84 ARG A CA 1
ATOM 665 C C . ARG A 1 84 ? -6.457 -7.833 0.446 1.00 98.19 84 ARG A C 1
ATOM 667 O O . ARG A 1 84 ? -5.833 -8.823 0.092 1.00 98.19 84 ARG A O 1
ATOM 674 N N . PHE A 1 85 ? -5.857 -6.708 0.832 1.00 98.38 85 PHE A N 1
ATOM 675 C CA . PHE A 1 85 ? -4.398 -6.580 0.861 1.00 98.38 85 PHE A CA 1
ATOM 676 C C . PHE A 1 85 ? -3.747 -7.558 1.853 1.00 98.38 85 PHE A C 1
ATOM 678 O O . PHE A 1 85 ? -2.768 -8.214 1.504 1.00 98.38 85 PHE A O 1
ATOM 685 N N . ILE A 1 86 ? -4.311 -7.704 3.058 1.00 98.06 86 ILE A N 1
ATOM 686 C CA . ILE A 1 86 ? -3.841 -8.667 4.072 1.00 98.06 86 ILE A CA 1
ATOM 687 C C . ILE A 1 86 ? -3.830 -10.089 3.498 1.00 98.06 86 ILE A C 1
ATOM 689 O O . ILE A 1 86 ? -2.832 -10.789 3.624 1.00 98.06 86 ILE A O 1
ATOM 693 N N . SER A 1 87 ? -4.906 -10.491 2.816 1.00 97.56 87 SER A N 1
ATOM 694 C CA . SER A 1 87 ? -4.998 -11.809 2.182 1.00 97.56 87 SER A CA 1
ATOM 695 C C . SER A 1 87 ? -4.024 -11.970 1.013 1.00 97.56 87 SER A C 1
ATOM 697 O O . SER A 1 87 ? -3.354 -12.993 0.929 1.00 97.56 87 SER A O 1
ATOM 699 N N . LEU A 1 88 ? -3.911 -10.971 0.133 1.00 97.00 88 LEU A N 1
ATOM 700 C CA . LEU A 1 88 ? -3.012 -11.022 -1.027 1.00 97.00 88 LEU A CA 1
ATOM 701 C C . LEU A 1 88 ? -1.531 -11.055 -0.641 1.00 97.00 88 LEU A C 1
ATOM 703 O O . LEU A 1 88 ? -0.709 -11.533 -1.413 1.00 97.00 88 LEU A O 1
ATOM 707 N N . SER A 1 89 ? -1.188 -10.527 0.531 1.00 97.44 89 SER A N 1
ATOM 708 C CA . SER A 1 89 ? 0.191 -10.446 1.008 1.00 97.44 89 SER A CA 1
ATOM 709 C C . SER A 1 89 ? 0.532 -11.485 2.082 1.00 97.44 89 SER A C 1
ATOM 711 O O . SER A 1 89 ? 1.595 -11.374 2.694 1.00 97.44 89 SER A O 1
ATOM 713 N N . ALA A 1 90 ? -0.334 -12.484 2.302 1.00 96.75 90 ALA A N 1
ATOM 714 C CA . ALA A 1 90 ? -0.248 -13.455 3.400 1.00 96.75 90 ALA A CA 1
ATOM 715 C C . ALA A 1 90 ? 1.118 -14.160 3.515 1.00 96.75 90 ALA A C 1
ATOM 717 O O . ALA A 1 90 ? 1.614 -14.348 4.623 1.00 96.75 90 ALA A O 1
ATOM 718 N N . ASP A 1 91 ? 1.767 -14.454 2.386 1.00 95.75 91 ASP A N 1
ATOM 719 C CA . ASP A 1 91 ? 3.070 -15.134 2.328 1.00 95.75 91 ASP A CA 1
ATOM 720 C C . ASP A 1 91 ? 4.272 -14.181 2.490 1.00 95.75 91 ASP A C 1
ATOM 722 O O . ASP A 1 91 ? 5.395 -14.467 2.073 1.00 95.75 91 ASP A O 1
ATOM 726 N N . SER A 1 92 ? 4.050 -13.007 3.085 1.00 95.94 92 SER A N 1
ATOM 727 C CA . SER A 1 92 ? 5.072 -11.985 3.302 1.00 95.94 92 SER A CA 1
ATOM 728 C C . SER A 1 92 ? 4.972 -11.372 4.704 1.00 95.94 92 SER A C 1
ATOM 730 O O . SER A 1 92 ? 3.994 -11.578 5.417 1.00 95.94 92 SER A O 1
ATOM 732 N N . PRO A 1 93 ? 5.938 -10.536 5.120 1.00 97.06 93 PRO A N 1
ATOM 733 C CA . PRO A 1 93 ? 5.819 -9.761 6.357 1.00 97.06 93 PRO A CA 1
ATOM 734 C C . PRO A 1 93 ? 4.811 -8.597 6.286 1.00 97.06 93 PRO A C 1
ATOM 736 O O . PRO A 1 93 ? 4.595 -7.914 7.292 1.00 97.06 93 PRO A O 1
ATOM 739 N N . LEU A 1 94 ? 4.253 -8.293 5.109 1.00 98.38 94 LEU A N 1
ATOM 740 C CA . LEU A 1 94 ? 3.419 -7.108 4.880 1.00 98.38 94 LEU A CA 1
ATOM 741 C C . LEU A 1 94 ? 2.056 -7.110 5.593 1.00 98.38 94 LEU A C 1
ATOM 743 O O . LEU A 1 94 ? 1.685 -6.027 6.052 1.00 98.38 94 LEU A O 1
ATOM 747 N N . PRO A 1 95 ? 1.332 -8.235 5.768 1.00 98.19 95 PRO A N 1
ATOM 748 C CA . PRO A 1 95 ? 0.034 -8.244 6.434 1.00 98.19 95 PRO A CA 1
ATOM 749 C C . PRO A 1 95 ? 0.112 -7.639 7.834 1.00 98.19 95 PRO A C 1
ATOM 751 O O . PRO A 1 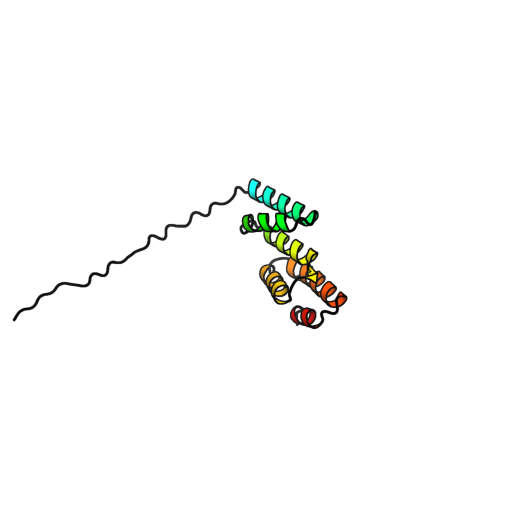95 ? -0.618 -6.704 8.146 1.00 98.19 95 PRO A O 1
ATOM 754 N N . ASN A 1 96 ? 1.072 -8.087 8.648 1.00 97.56 96 ASN A N 1
ATOM 755 C CA . ASN A 1 96 ? 1.238 -7.617 10.027 1.00 97.56 96 ASN A CA 1
ATOM 756 C C . ASN A 1 96 ? 1.672 -6.145 10.097 1.00 97.56 96 ASN A C 1
ATOM 758 O O . ASN A 1 96 ? 1.211 -5.389 10.960 1.00 97.56 96 ASN A O 1
ATOM 762 N N . ARG A 1 97 ? 2.542 -5.716 9.171 1.00 98.12 97 ARG A N 1
ATOM 763 C CA . ARG A 1 97 ? 2.975 -4.313 9.069 1.00 98.12 97 ARG A CA 1
ATOM 764 C C . ARG A 1 97 ? 1.803 -3.408 8.709 1.00 98.12 97 ARG A C 1
ATOM 766 O O . ARG A 1 97 ? 1.575 -2.401 9.375 1.00 98.12 97 ARG A O 1
ATOM 773 N N . PHE A 1 98 ? 1.043 -3.788 7.688 1.00 98.62 98 PHE A N 1
ATOM 774 C CA . PHE A 1 98 ? -0.101 -3.019 7.230 1.00 98.62 98 PHE A CA 1
ATOM 775 C C . PHE A 1 98 ? -1.235 -3.005 8.256 1.00 98.62 98 PHE A C 1
ATOM 777 O O . PHE A 1 98 ? -1.789 -1.942 8.524 1.00 98.62 98 PHE A O 1
ATOM 784 N N . LEU A 1 99 ? -1.533 -4.144 8.889 1.00 98.25 99 LEU A N 1
ATOM 785 C CA . LEU A 1 99 ? -2.551 -4.245 9.934 1.00 98.25 99 LEU A CA 1
ATOM 786 C C . LEU A 1 99 ? -2.262 -3.270 11.081 1.00 98.25 99 LEU A C 1
ATOM 788 O O . LEU A 1 99 ? -3.157 -2.549 11.516 1.00 98.25 99 LEU A O 1
ATOM 792 N N . SER A 1 100 ? -1.000 -3.183 11.510 1.00 98.38 100 SER A N 1
ATOM 793 C CA . SER A 1 100 ? -0.572 -2.247 12.556 1.00 98.38 100 SER A CA 1
ATOM 794 C C . SER A 1 100 ? -0.852 -0.789 12.170 1.00 98.38 100 SER A C 1
ATOM 796 O O . SER A 1 100 ? -1.428 -0.036 12.957 1.00 98.38 100 SER A O 1
ATOM 798 N N . VAL A 1 101 ? -0.506 -0.395 10.938 1.00 98.31 101 VAL A N 1
ATOM 799 C CA . VAL A 1 101 ? -0.773 0.954 10.407 1.00 98.31 101 VAL A CA 1
ATOM 800 C C . VAL A 1 101 ? -2.280 1.220 10.307 1.00 98.31 101 VAL A C 1
ATOM 802 O O 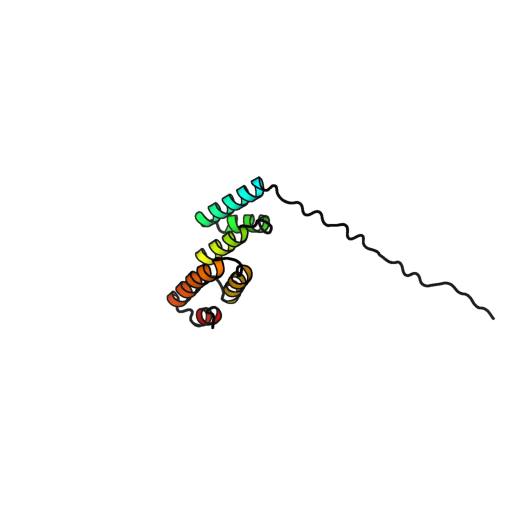. VAL A 1 101 ? -2.757 2.272 10.746 1.00 98.31 101 VAL A O 1
ATOM 805 N N . TYR A 1 102 ? -3.040 0.262 9.770 1.00 98.69 102 TYR A N 1
ATOM 806 C CA . TYR A 1 102 ? -4.483 0.371 9.574 1.00 98.69 102 TYR A CA 1
ATOM 807 C C . TYR A 1 102 ? -5.233 0.525 10.897 1.00 98.69 102 TYR A C 1
ATOM 809 O O . TYR A 1 102 ? -5.974 1.496 11.072 1.00 98.69 102 TYR A O 1
ATOM 817 N N . LEU A 1 103 ? -5.007 -0.383 11.850 1.00 98.62 103 LEU A N 1
ATOM 818 C CA . LEU A 1 103 ? -5.685 -0.389 13.146 1.00 98.62 103 LEU A CA 1
ATOM 819 C C . LEU A 1 103 ? -5.313 0.837 13.983 1.00 98.62 103 LEU A C 1
ATOM 821 O O . LEU A 1 103 ? -6.201 1.482 14.544 1.00 98.62 103 LEU A O 1
ATOM 825 N N . GLN A 1 104 ? -4.034 1.231 14.006 1.00 98.62 104 GLN A N 1
ATOM 826 C CA . GLN A 1 104 ? -3.614 2.451 14.700 1.00 98.62 104 GLN A CA 1
ATOM 827 C C . GLN A 1 104 ? -4.329 3.683 14.133 1.00 98.62 104 GLN A C 1
ATOM 829 O O . GLN A 1 104 ? -4.786 4.548 14.888 1.00 98.62 104 GLN A O 1
ATOM 834 N N . ARG A 1 105 ? -4.444 3.778 12.803 1.00 98.50 105 ARG A N 1
ATOM 835 C CA . ARG A 1 105 ? -5.127 4.901 12.162 1.00 98.50 105 ARG A CA 1
ATOM 836 C C . ARG A 1 105 ? -6.634 4.869 12.399 1.00 98.50 105 ARG A C 1
ATOM 838 O O . ARG A 1 105 ? -7.193 5.908 12.738 1.00 98.50 105 ARG A O 1
ATOM 845 N N . ALA A 1 106 ? -7.281 3.716 12.238 1.00 98.50 106 ALA A N 1
ATOM 846 C CA . ALA A 1 106 ? -8.713 3.553 12.472 1.00 98.50 106 ALA A CA 1
ATOM 847 C C . ALA A 1 106 ? -9.087 3.892 13.923 1.00 98.50 106 ALA A C 1
ATOM 849 O O . ALA A 1 106 ? -10.029 4.652 14.132 1.00 98.50 106 ALA A O 1
ATOM 850 N N . GLY A 1 107 ? -8.297 3.434 14.901 1.00 98.44 107 GLY A N 1
ATOM 851 C CA . GLY A 1 107 ? -8.481 3.781 16.312 1.00 98.44 107 GLY A CA 1
ATOM 852 C C . GLY A 1 107 ? -8.290 5.275 16.585 1.00 98.44 107 GLY A C 1
ATOM 853 O O . GLY A 1 107 ? -9.135 5.894 17.226 1.00 98.44 107 GLY A O 1
ATOM 854 N N . ARG A 1 108 ? -7.235 5.898 16.032 1.00 98.38 108 ARG A N 1
ATOM 855 C CA . ARG A 1 108 ? -7.010 7.353 16.157 1.00 98.38 108 ARG A CA 1
ATOM 856 C C . ARG A 1 108 ? -8.159 8.178 15.572 1.00 98.38 108 ARG A C 1
ATOM 858 O O . ARG A 1 108 ? -8.489 9.226 16.110 1.00 98.38 108 ARG A O 1
ATOM 865 N N . ASP A 1 109 ? -8.732 7.720 14.465 1.00 98.19 109 ASP A N 1
ATOM 866 C CA . ASP A 1 109 ? -9.848 8.381 13.785 1.00 98.19 109 ASP A CA 1
ATOM 867 C C . ASP A 1 109 ? -11.227 7.951 14.340 1.00 98.19 109 ASP A C 1
ATOM 869 O O . ASP A 1 109 ? -12.245 8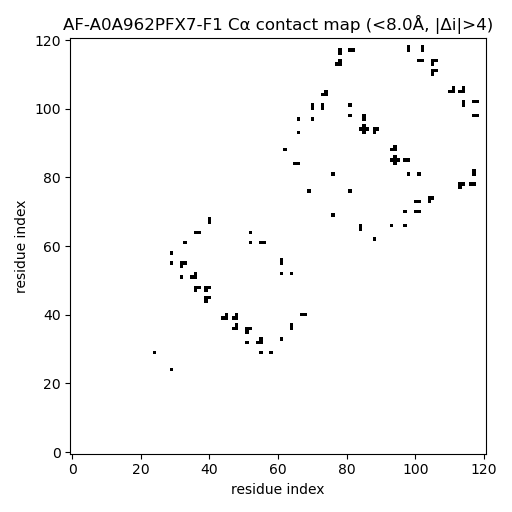.307 13.752 1.00 98.19 109 ASP A O 1
ATOM 873 N N . ALA A 1 110 ? -11.273 7.178 15.436 1.00 98.38 110 ALA A N 1
ATOM 874 C CA . ALA A 1 110 ? -12.487 6.631 16.056 1.00 98.38 110 ALA A CA 1
ATOM 875 C C . ALA A 1 110 ? -13.403 5.836 15.097 1.00 98.38 110 ALA A C 1
ATOM 877 O O . ALA A 1 110 ? -14.612 5.725 15.309 1.00 98.38 110 ALA A O 1
ATOM 878 N N . ARG A 1 111 ? -12.834 5.234 14.044 1.00 98.19 111 ARG A N 1
ATOM 879 C CA . ARG A 1 111 ? -13.549 4.373 13.088 1.00 98.19 111 ARG A CA 1
ATOM 880 C C . ARG A 1 111 ? -13.704 2.954 13.643 1.00 98.19 111 ARG A C 1
ATOM 882 O O . ARG A 1 111 ? -13.186 1.999 13.072 1.00 98.19 111 ARG A O 1
ATOM 889 N N . TRP A 1 112 ? -14.400 2.804 14.769 1.00 98.25 112 TRP A N 1
ATOM 890 C CA . TRP A 1 112 ? -14.501 1.523 15.486 1.00 98.25 112 TRP A CA 1
ATOM 891 C C . TRP A 1 112 ? -15.154 0.410 14.662 1.00 98.25 112 TRP A C 1
ATOM 893 O O . TRP A 1 112 ? -14.702 -0.729 14.709 1.00 98.25 112 TRP A O 1
ATOM 903 N N . ALA A 1 113 ? -16.162 0.742 13.851 1.00 98.25 113 ALA A N 1
ATOM 904 C CA . ALA A 1 113 ? -16.797 -0.224 12.955 1.00 98.25 113 ALA A CA 1
ATOM 905 C C . ALA A 1 113 ? -15.832 -0.758 11.878 1.00 98.25 113 ALA A C 1
ATOM 907 O O . ALA A 1 113 ? -15.874 -1.942 11.553 1.00 98.25 113 ALA A O 1
ATOM 908 N N . ASP A 1 114 ? -14.946 0.095 11.351 1.00 98.25 114 ASP A N 1
ATOM 909 C CA . ASP A 1 114 ? -13.902 -0.310 10.401 1.00 98.25 114 ASP A CA 1
ATOM 910 C C . ASP A 1 114 ? -12.816 -1.134 11.103 1.00 98.25 114 ASP A C 1
ATOM 912 O O . ASP A 1 114 ? -12.370 -2.155 10.585 1.00 98.25 114 ASP A O 1
ATOM 916 N N . PHE A 1 115 ? -12.408 -0.701 12.299 1.00 98.50 115 PHE A N 1
ATOM 917 C CA . PHE A 1 115 ? -11.401 -1.367 13.120 1.00 98.50 115 PHE A CA 1
ATOM 918 C C . PHE A 1 115 ? -11.796 -2.818 13.419 1.00 98.50 115 PHE A C 1
ATOM 920 O O . PHE A 1 115 ? -11.043 -3.735 13.098 1.00 98.50 115 PHE A O 1
ATOM 927 N N . LEU A 1 116 ? -12.998 -3.031 13.965 1.00 97.94 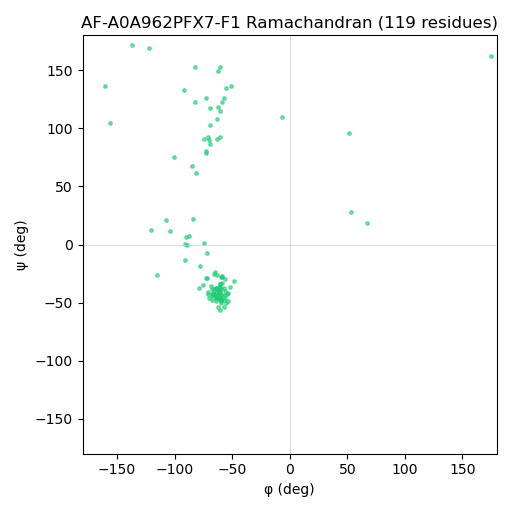116 LEU A N 1
ATOM 928 C CA . LEU A 1 116 ? -13.505 -4.357 14.341 1.00 97.94 116 LEU A CA 1
ATOM 929 C C . LEU A 1 116 ? -13.710 -5.282 13.137 1.00 97.94 116 LEU A C 1
ATOM 931 O O . LEU A 1 116 ? -13.697 -6.494 13.278 1.00 97.94 116 LEU A O 1
ATOM 935 N N . GLN A 1 117 ? -13.884 -4.718 11.945 1.00 98.06 117 GLN A N 1
ATOM 936 C CA . GLN A 1 117 ? -14.019 -5.480 10.710 1.00 98.06 117 GLN A CA 1
ATOM 937 C C . GLN A 1 117 ? -12.693 -6.013 10.151 1.00 98.06 117 GLN A C 1
ATOM 939 O O . GLN A 1 117 ? -12.716 -6.849 9.245 1.00 98.06 117 GLN A O 1
ATOM 944 N N . VAL A 1 118 ? -11.557 -5.459 10.574 1.00 98.06 118 VAL A N 1
ATOM 945 C CA . VAL A 1 118 ? -10.224 -5.811 10.053 1.00 98.06 118 VAL A CA 1
ATOM 946 C C . VAL A 1 118 ? -9.355 -6.458 11.126 1.00 98.06 118 VAL A C 1
ATOM 948 O O . VAL A 1 118 ? -8.459 -7.228 10.789 1.00 98.06 118 VAL A O 1
ATOM 951 N N . MET A 1 119 ? -9.610 -6.158 12.399 1.00 96.44 119 MET A N 1
ATOM 952 C CA . MET A 1 119 ? -8.961 -6.819 13.523 1.00 96.44 119 MET A CA 1
ATOM 953 C C . MET A 1 119 ? -9.199 -8.341 13.441 1.00 96.44 119 MET A C 1
ATOM 955 O O . MET A 1 119 ? -10.353 -8.746 13.313 1.00 96.44 119 MET A O 1
ATOM 959 N N . PRO A 1 120 ? -8.138 -9.167 13.478 1.00 90.38 120 PRO A N 1
ATOM 960 C CA . PRO A 1 120 ? -8.266 -10.618 13.595 1.00 90.38 120 PRO A CA 1
ATOM 961 C C . PRO A 1 120 ? -8.971 -11.016 14.897 1.00 90.38 120 PRO A C 1
ATOM 963 O O . PRO A 1 120 ? -8.881 -10.274 15.878 1.00 90.38 120 PRO A O 1
ATOM 966 N N . ASP A 1 121 ? -9.631 -12.175 14.887 1.00 83.94 121 ASP A N 1
ATOM 967 C CA . ASP A 1 121 ? -10.257 -12.779 16.074 1.00 83.94 121 ASP A CA 1
ATOM 968 C C . ASP A 1 121 ? -9.242 -13.130 17.180 1.00 83.94 121 ASP A C 1
ATOM 970 O O . ASP A 1 121 ? -8.088 -13.502 16.847 1.00 83.94 121 ASP A O 1
#

Sequence (121 aa):
MCRSLLPVLCALSAALAGPAVALTVPLDVARQHYDDAVQAIDRGRWTEYRRLRPGLDDYPLAIYLDYFELSRQTRQVRPAEARRFISLSADSPLPNRFLSVYLQRAGRDARWADFLQVMPD

Nearest PDB structures (foldseek):
  1qsa-assembly1_A  TM=8.828E-01  e=4.986E-03  Escherichia coli
  1sly-assembly1_A  TM=8.788E-01  e=5.267E-03  Escherichia coli

Mean predicted aligned error: 9.46 Å

pLDDT: mean 89.21, std 15.94, range [49.12, 98.69]

Solvent-accessible surface area (backbone atoms only — not comparable to full-atom values): 7546 Å² total; per-residue (Å²): 141,84,89,80,92,84,79,88,82,81,79,77,80,77,75,82,81,65,85,80,79,76,83,74,72,55,68,70,58,50,50,50,52,49,54,52,30,50,51,22,54,75,71,66,36,57,72,59,23,66,68,45,53,74,83,31,76,87,40,91,64,42,66,55,55,54,49,51,52,49,64,77,43,42,92,76,58,47,45,69,56,51,49,48,51,34,61,78,31,58,97,48,77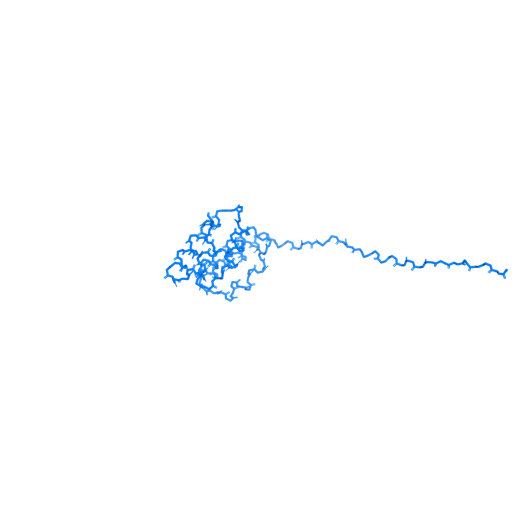,52,29,67,56,49,48,53,54,45,43,54,49,27,58,76,69,67,36,54,75,49,32,65,68,56,56,79,134

Radius of gyration: 24.46 Å; Cα contacts (8 Å, |Δi|>4): 74; chains: 1; bounding box: 55×60×67 Å

Foldseek 3Di:
DDDDDDDDPPPPPPPPPDPDPPPDDPPVVLVVLVVVLVVCLVVVVVVVNVVSLVVCPVPPCSLVSVLSVCLVPLVPDALVNLQVSLVVQVVHPSNVVSLVSNLVVCVVVVVVVSNVSNDDD